Protein AF-A0A2V7SKL6-F1 (afdb_monomer_lite)

Foldseek 3Di:
DQDEPVCPQVVVVVVVVVVAAEEEDAYPDDYDDDPSHHYHYDDVVVVVVVVVCCVVPDD

Sequence (59 aa):
IAIPAEGAQDVLDRIVRTGIKAVLNFAPIQLNAPPDVTVRAVNMAMELEGLSFALTNRE

pLDDT: mean 94.31, std 7.4, range [54.25, 98.56]

Radius of gyration: 14.88 Å; chains: 1; bounding box: 48×14×23 Å

Secondary structure (DSSP, 8-state):
--S-STTHHHHHHHHHHTT--EEEE-SSSPPP--TTSEEEE--HHHHHHHHHHHHHT--

Structure (mmCIF, N/CA/C/O backbone):
data_AF-A0A2V7SKL6-F1
#
_entry.id   AF-A0A2V7SKL6-F1
#
loop_
_atom_site.group_PDB
_atom_site.id
_atom_site.type_symbol
_atom_site.label_atom_id
_atom_site.label_alt_id
_atom_site.label_comp_id
_atom_site.label_asym_id
_atom_site.label_entity_id
_atom_site.label_seq_id
_atom_site.pdbx_PDB_ins_code
_atom_site.Cartn_x
_atom_site.Cartn_y
_atom_site.Cartn_z
_atom_site.occupancy
_atom_site.B_iso_or_equiv
_atom_site.auth_seq_id
_atom_site.auth_comp_id
_atom_site.auth_asym_id
_atom_site.auth_atom_id
_atom_site.pdbx_PDB_model_num
ATOM 1 N N . ILE A 1 1 ? -1.619 -4.051 -2.374 1.00 96.81 1 ILE A N 1
ATOM 2 C CA . ILE A 1 1 ? -2.488 -3.910 -3.565 1.00 96.81 1 ILE A CA 1
ATOM 3 C C . ILE A 1 1 ? -1.584 -3.869 -4.783 1.00 96.81 1 ILE A C 1
ATOM 5 O O . ILE A 1 1 ? -0.735 -2.996 -4.834 1.00 96.81 1 ILE A O 1
ATOM 9 N N . ALA A 1 2 ? -1.698 -4.841 -5.688 1.00 97.12 2 ALA A N 1
ATOM 10 C CA . ALA A 1 2 ? -0.820 -5.010 -6.853 1.00 97.12 2 ALA A CA 1
ATOM 11 C C . ALA A 1 2 ? -1.653 -5.347 -8.101 1.00 97.12 2 ALA A C 1
ATOM 13 O O . ALA A 1 2 ? -1.456 -6.368 -8.750 1.00 97.12 2 ALA A O 1
ATOM 14 N N . ILE A 1 3 ? -2.663 -4.520 -8.357 1.00 97.25 3 ILE A N 1
ATOM 15 C CA . ILE A 1 3 ? -3.577 -4.635 -9.498 1.00 97.25 3 ILE A CA 1
ATOM 16 C C . ILE A 1 3 ? -3.448 -3.375 -10.372 1.00 97.25 3 ILE A C 1
ATOM 18 O O . ILE A 1 3 ? -2.792 -2.420 -9.936 1.00 97.25 3 ILE A O 1
ATOM 22 N N . PRO A 1 4 ? -4.040 -3.339 -11.582 1.00 97.00 4 PRO A N 1
ATOM 23 C CA . PRO A 1 4 ? -4.141 -2.107 -12.359 1.00 97.00 4 PRO A CA 1
ATOM 24 C C . PRO A 1 4 ? -4.768 -0.961 -11.554 1.00 97.00 4 PRO A C 1
ATOM 26 O O . PRO A 1 4 ? -5.428 -1.185 -10.542 1.00 97.00 4 PRO A O 1
ATOM 29 N N . ALA A 1 5 ? -4.564 0.280 -12.006 1.00 96.94 5 ALA A N 1
ATOM 30 C CA . ALA A 1 5 ? -5.138 1.453 -11.339 1.00 96.94 5 ALA A CA 1
ATOM 31 C C . ALA A 1 5 ? -6.669 1.359 -11.229 1.00 96.94 5 ALA A C 1
ATOM 33 O O . ALA A 1 5 ? -7.249 1.747 -10.214 1.00 96.94 5 ALA A O 1
ATOM 34 N N . GLU A 1 6 ? -7.306 0.798 -12.258 1.00 98.12 6 GLU A N 1
ATOM 35 C CA . GLU A 1 6 ? -8.733 0.508 -12.266 1.00 98.12 6 GLU A CA 1
ATOM 36 C C . GLU A 1 6 ? -9.087 -0.496 -11.155 1.00 98.12 6 GLU A C 1
ATOM 38 O O . GLU A 1 6 ? -8.556 -1.605 -11.092 1.00 98.12 6 GLU A O 1
ATOM 43 N N . GLY A 1 7 ? -9.961 -0.077 -10.237 1.00 97.44 7 GLY A N 1
ATOM 44 C CA . GLY A 1 7 ? -10.399 -0.880 -9.091 1.00 97.44 7 GLY A CA 1
ATOM 45 C C . GLY A 1 7 ? -9.443 -0.905 -7.889 1.00 97.44 7 GLY A C 1
ATOM 46 O O . GLY A 1 7 ? -9.778 -1.495 -6.861 1.00 97.44 7 GLY A O 1
ATOM 47 N N . ALA A 1 8 ? -8.273 -0.255 -7.952 1.00 98.38 8 ALA A N 1
ATOM 48 C CA . ALA A 1 8 ? -7.325 -0.231 -6.831 1.00 98.38 8 ALA A CA 1
ATOM 49 C C . ALA A 1 8 ? -7.908 0.432 -5.567 1.00 98.38 8 ALA A C 1
ATOM 51 O O . ALA A 1 8 ? -7.677 -0.058 -4.457 1.00 98.38 8 ALA A O 1
ATOM 52 N N . GLN A 1 9 ? -8.708 1.491 -5.733 1.00 98.50 9 GLN A N 1
ATOM 53 C CA . GLN A 1 9 ? -9.405 2.150 -4.625 1.00 98.50 9 GLN A CA 1
ATOM 54 C C . GLN A 1 9 ? -10.493 1.251 -4.023 1.00 98.50 9 GLN A C 1
ATOM 56 O O . GLN A 1 9 ? -10.517 1.068 -2.811 1.00 98.50 9 GLN A O 1
ATOM 61 N N . ASP A 1 10 ? -11.311 0.595 -4.848 1.00 98.56 10 ASP A N 1
ATOM 62 C CA . ASP A 1 10 ? -12.370 -0.302 -4.361 1.00 98.56 10 ASP A CA 1
ATOM 63 C C . ASP A 1 10 ? -11.800 -1.467 -3.540 1.00 98.56 10 ASP A C 1
ATOM 65 O O . ASP A 1 10 ? -12.376 -1.903 -2.536 1.00 98.56 10 ASP A O 1
ATOM 69 N N . VAL A 1 11 ? -10.637 -1.984 -3.949 1.00 98.38 11 VAL A N 1
ATOM 70 C CA . VAL A 1 11 ? -9.912 -3.009 -3.192 1.00 98.38 11 VAL A CA 1
ATOM 71 C C . VAL A 1 11 ? -9.40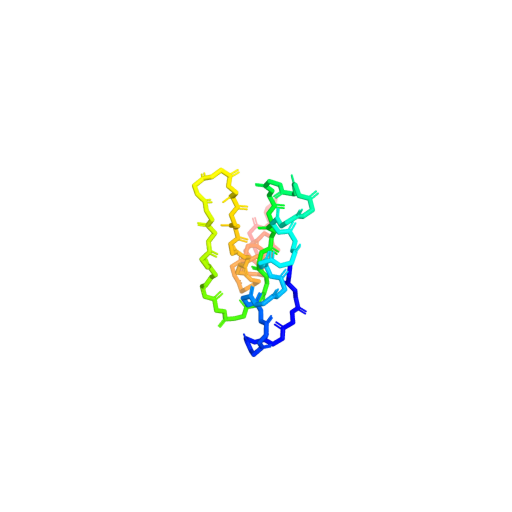5 -2.456 -1.862 1.00 98.38 11 VAL A C 1
ATOM 73 O O . VAL A 1 11 ? -9.548 -3.142 -0.847 1.00 98.38 11 VAL A O 1
ATOM 76 N N . LEU A 1 12 ? -8.853 -1.239 -1.833 1.00 98.50 12 LEU A N 1
ATOM 77 C CA . LEU A 1 12 ? -8.447 -0.599 -0.581 1.00 98.50 12 LEU A CA 1
ATOM 78 C C . LEU A 1 12 ? -9.640 -0.432 0.362 1.00 98.50 12 LEU A C 1
ATOM 80 O O . LEU A 1 12 ? -9.554 -0.842 1.517 1.00 98.50 12 LEU A O 1
ATOM 84 N N . ASP A 1 13 ? -10.769 0.064 -0.132 1.00 98.19 13 ASP A N 1
ATOM 85 C CA . ASP A 1 13 ? -11.969 0.278 0.676 1.00 98.19 13 ASP A CA 1
ATOM 86 C C . ASP A 1 13 ? -12.479 -1.035 1.282 1.00 98.1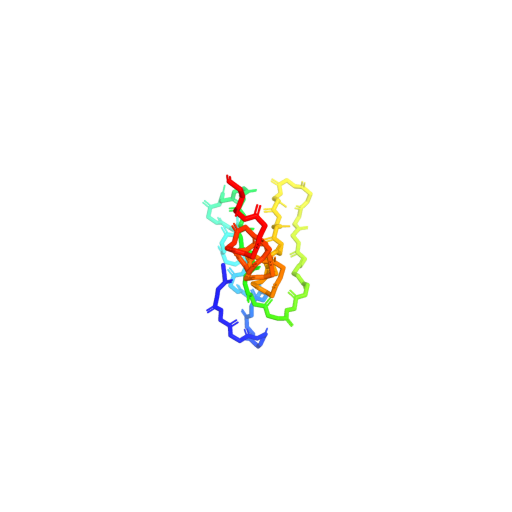9 13 ASP A C 1
ATOM 88 O O . ASP A 1 13 ? -12.933 -1.074 2.428 1.00 98.19 13 ASP A O 1
ATOM 92 N N . ARG A 1 14 ? -12.391 -2.143 0.535 1.00 98.19 14 ARG A N 1
ATOM 93 C CA . ARG A 1 14 ? -12.714 -3.488 1.039 1.00 98.19 14 ARG A CA 1
ATOM 94 C C . ARG A 1 14 ? -11.757 -3.935 2.139 1.00 98.19 14 ARG A C 1
ATOM 96 O O . ARG A 1 14 ? -12.223 -4.466 3.141 1.00 98.19 14 ARG A O 1
ATOM 103 N N . ILE A 1 15 ? -10.457 -3.711 1.960 1.00 97.44 15 ILE A N 1
ATOM 104 C CA . ILE A 1 15 ? -9.403 -4.048 2.92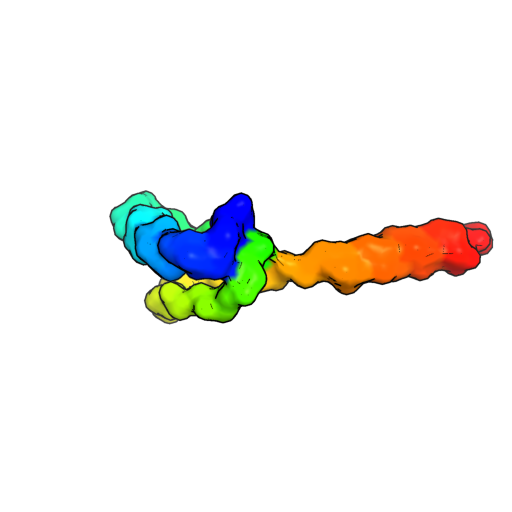8 1.00 97.44 15 ILE A CA 1
ATOM 105 C C . ILE A 1 15 ? -9.570 -3.249 4.228 1.00 97.44 15 ILE A C 1
ATOM 107 O O . ILE A 1 15 ? -9.489 -3.811 5.317 1.00 97.44 15 ILE A O 1
ATOM 111 N N . VAL A 1 16 ? -9.864 -1.950 4.135 1.00 97.44 16 VAL A N 1
ATOM 112 C CA . VAL A 1 16 ? -10.085 -1.079 5.302 1.00 97.44 16 VAL A CA 1
ATOM 113 C C . VAL A 1 16 ? -11.230 -1.607 6.172 1.00 97.44 16 VAL A C 1
ATOM 115 O O . VAL A 1 16 ? -11.108 -1.662 7.397 1.00 97.44 16 VAL A O 1
ATOM 118 N N . ARG A 1 17 ? -12.321 -2.086 5.555 1.00 97.56 17 ARG A N 1
ATOM 119 C CA . ARG A 1 17 ? -13.478 -2.649 6.278 1.00 97.56 17 ARG A CA 1
ATOM 120 C C . ARG A 1 17 ? -13.168 -3.922 7.062 1.00 97.56 17 ARG A C 1
ATOM 122 O O . ARG A 1 17 ? -13.917 -4.245 7.978 1.00 97.56 17 ARG A O 1
ATOM 129 N N . THR A 1 18 ? -12.087 -4.636 6.749 1.00 97.62 18 THR A N 1
ATOM 130 C CA . THR A 1 18 ? -11.676 -5.820 7.521 1.00 97.62 18 THR A CA 1
ATOM 131 C C . THR A 1 18 ? -10.803 -5.468 8.728 1.00 97.62 18 THR A C 1
ATOM 133 O O . THR A 1 18 ? -10.331 -6.369 9.414 1.00 97.62 18 THR A O 1
ATOM 136 N N . GLY A 1 19 ? -10.550 -4.179 8.983 1.00 96.69 19 GLY A N 1
ATOM 137 C CA . GLY A 1 19 ? -9.738 -3.706 10.106 1.00 96.69 19 GLY A CA 1
ATOM 138 C C . GLY A 1 19 ? -8.230 -3.674 9.842 1.00 96.69 19 GLY A C 1
ATOM 139 O O . GLY A 1 19 ? -7.469 -3.384 10.764 1.00 96.69 19 GLY A O 1
ATOM 140 N N . ILE A 1 20 ? -7.779 -3.935 8.608 1.00 97.81 20 ILE A N 1
ATOM 141 C CA . ILE A 1 20 ? -6.362 -3.823 8.231 1.00 97.81 20 ILE A CA 1
ATOM 142 C C . ILE A 1 20 ? -5.918 -2.358 8.335 1.00 97.81 20 ILE A C 1
ATOM 144 O O . ILE A 1 20 ? -6.584 -1.461 7.825 1.00 97.81 20 ILE A O 1
ATOM 148 N N . LYS A 1 21 ? -4.774 -2.125 8.991 1.00 97.75 21 LYS A N 1
ATOM 149 C CA . LYS A 1 21 ? -4.252 -0.778 9.291 1.00 97.75 21 LYS A CA 1
ATOM 150 C C . LYS A 1 21 ? -3.064 -0.344 8.439 1.00 97.75 21 LYS A C 1
ATOM 152 O O . LYS A 1 21 ? -2.697 0.825 8.467 1.00 97.75 21 LYS A O 1
ATOM 157 N N . ALA A 1 22 ? -2.463 -1.257 7.680 1.00 98.06 22 ALA A N 1
ATOM 158 C CA . ALA A 1 22 ? -1.327 -0.949 6.821 1.00 98.06 22 ALA A CA 1
ATOM 159 C C . ALA A 1 22 ? -1.420 -1.698 5.489 1.00 98.06 22 ALA A C 1
ATOM 161 O O . ALA A 1 22 ? -1.671 -2.903 5.465 1.00 98.06 22 ALA A O 1
ATOM 162 N N . VAL A 1 23 ? -1.200 -0.986 4.383 1.00 98.00 23 VAL A N 1
ATOM 163 C CA . VAL A 1 23 ? -1.256 -1.537 3.026 1.00 98.00 23 VAL A CA 1
ATOM 164 C C . VAL A 1 23 ? -0.064 -1.042 2.213 1.00 98.00 23 VAL A C 1
ATOM 166 O O . VAL A 1 23 ? 0.162 0.159 2.078 1.00 98.00 23 VAL A O 1
ATOM 169 N N . LEU A 1 24 ? 0.676 -1.972 1.610 1.00 97.75 24 LEU A N 1
ATOM 170 C CA . LEU A 1 24 ? 1.636 -1.641 0.557 1.00 97.75 24 LEU A CA 1
ATOM 171 C C . LEU A 1 24 ? 0.898 -1.512 -0.778 1.00 97.75 24 LEU A C 1
ATOM 173 O O . LEU A 1 24 ? 0.197 -2.438 -1.201 1.00 97.75 24 LEU A O 1
ATOM 177 N N . ASN A 1 25 ? 1.044 -0.369 -1.436 1.00 97.38 25 ASN A N 1
ATOM 178 C CA . ASN A 1 25 ? 0.439 -0.068 -2.723 1.00 97.38 25 ASN A CA 1
ATOM 179 C C . ASN A 1 25 ? 1.482 -0.154 -3.843 1.00 97.38 25 ASN A C 1
ATOM 181 O O . ASN A 1 25 ? 2.387 0.664 -3.919 1.00 97.38 25 ASN A O 1
ATOM 185 N N . PHE A 1 26 ? 1.321 -1.139 -4.715 1.00 96.81 26 PHE A N 1
ATOM 186 C CA . PHE A 1 26 ? 2.087 -1.319 -5.946 1.00 96.81 26 PHE A CA 1
ATOM 187 C C . PHE A 1 26 ? 1.270 -0.911 -7.182 1.00 96.81 26 PHE A C 1
ATOM 189 O O . PHE A 1 26 ? 1.785 -0.971 -8.295 1.00 96.81 26 PHE A O 1
ATOM 196 N N . ALA A 1 27 ? -0.005 -0.537 -7.015 1.00 96.44 27 ALA A N 1
ATOM 197 C CA . ALA A 1 27 ? -0.813 -0.040 -8.120 1.00 96.44 27 ALA A CA 1
ATOM 198 C C . ALA A 1 27 ? -0.310 1.353 -8.549 1.00 96.44 27 ALA A C 1
ATOM 200 O O . ALA A 1 27 ? 0.092 2.145 -7.689 1.00 96.44 27 ALA A O 1
ATOM 201 N N . PRO A 1 28 ? -0.357 1.692 -9.851 1.00 94.38 28 PRO A N 1
ATOM 202 C CA . PRO A 1 28 ? 0.186 2.941 -10.387 1.00 94.38 28 PRO A CA 1
ATOM 203 C C . PRO A 1 28 ? -0.777 4.125 -10.182 1.00 94.38 28 PRO A C 1
ATOM 205 O O . PRO A 1 28 ? -1.088 4.865 -11.111 1.00 94.38 28 PRO A O 1
ATOM 208 N N . ILE A 1 29 ? -1.297 4.280 -8.965 1.00 95.88 29 ILE A N 1
ATOM 209 C CA . ILE A 1 29 ? -2.217 5.349 -8.576 1.00 95.88 29 ILE A CA 1
ATOM 210 C C . ILE A 1 29 ? -2.055 5.656 -7.088 1.00 95.88 29 ILE A C 1
ATOM 212 O O . ILE A 1 29 ? -1.751 4.770 -6.285 1.00 95.88 29 ILE A O 1
ATOM 216 N N . GLN A 1 30 ? -2.266 6.912 -6.708 1.00 96.31 30 GLN A N 1
ATOM 217 C CA . GLN A 1 30 ? -2.368 7.293 -5.306 1.00 96.31 30 GLN A CA 1
ATOM 218 C C . GLN A 1 30 ? -3.723 6.849 -4.750 1.00 96.31 30 GLN A C 1
ATOM 220 O O . GLN A 1 30 ? -4.765 7.151 -5.326 1.00 96.31 30 GLN A O 1
ATOM 225 N N . LEU A 1 31 ? -3.702 6.130 -3.631 1.00 97.62 31 LEU A N 1
ATOM 226 C CA . LEU A 1 31 ? -4.913 5.647 -2.980 1.00 97.62 31 LEU A CA 1
ATOM 227 C C . LEU A 1 31 ? -5.244 6.499 -1.760 1.00 97.62 31 LEU A C 1
ATOM 229 O O . LEU A 1 31 ? -4.346 6.914 -1.025 1.00 97.62 31 LEU A O 1
ATOM 233 N N . ASN A 1 32 ? -6.536 6.708 -1.533 1.00 97.75 32 ASN A N 1
ATOM 234 C CA . ASN A 1 32 ? -7.038 7.458 -0.393 1.00 97.75 32 ASN A CA 1
ATOM 235 C C . ASN A 1 32 ? -7.436 6.492 0.718 1.00 97.75 32 ASN A C 1
ATOM 237 O O . ASN A 1 32 ? -8.256 5.599 0.510 1.00 97.75 32 ASN A O 1
ATOM 241 N N . ALA A 1 33 ? -6.861 6.683 1.899 1.00 97.31 33 ALA A N 1
ATOM 242 C CA . ALA A 1 33 ? -7.176 5.915 3.093 1.00 97.31 33 ALA A CA 1
ATOM 243 C C . ALA A 1 33 ? -7.685 6.840 4.204 1.00 97.31 33 ALA A C 1
ATOM 245 O O . ALA A 1 33 ? -7.311 8.017 4.238 1.00 97.31 33 ALA A O 1
ATOM 246 N N . PRO A 1 34 ? -8.521 6.332 5.125 1.00 97.31 34 PRO A N 1
ATOM 247 C CA . PRO A 1 34 ? -8.849 7.065 6.338 1.00 97.31 34 PRO A CA 1
ATOM 248 C C . PRO A 1 34 ? -7.595 7.275 7.213 1.00 97.31 34 PRO A C 1
ATOM 250 O O . PRO A 1 34 ? -6.619 6.534 7.075 1.00 97.31 34 PRO A O 1
ATOM 253 N N . PRO A 1 35 ? -7.609 8.254 8.138 1.00 96.81 35 PRO A N 1
ATOM 254 C CA . PRO A 1 35 ? -6.422 8.649 8.906 1.00 96.81 35 PRO A CA 1
ATOM 255 C C . PRO A 1 35 ? -5.781 7.534 9.744 1.00 96.81 35 PRO A C 1
ATOM 257 O O . PRO A 1 35 ? -4.598 7.604 10.062 1.00 96.81 35 PRO A O 1
ATOM 260 N N . ASP A 1 36 ? -6.553 6.515 10.124 1.00 97.00 36 ASP A N 1
ATOM 261 C CA . ASP A 1 36 ? -6.101 5.380 10.927 1.00 97.00 36 ASP A CA 1
ATOM 262 C C . ASP A 1 36 ? -5.494 4.237 10.092 1.00 97.00 36 ASP A C 1
ATOM 264 O O . ASP A 1 36 ? -5.084 3.219 10.654 1.00 97.00 36 ASP A O 1
ATOM 268 N N . VAL A 1 37 ? -5.425 4.385 8.763 1.00 98.25 37 VAL A N 1
ATOM 269 C CA . VAL A 1 37 ? -4.861 3.392 7.844 1.00 98.25 37 VAL A CA 1
ATOM 270 C C . VAL A 1 37 ? -3.687 3.988 7.075 1.00 98.25 37 VAL A C 1
ATOM 272 O O . VAL A 1 37 ? -3.811 4.955 6.329 1.00 98.25 37 VAL A O 1
ATOM 275 N N . THR A 1 38 ? 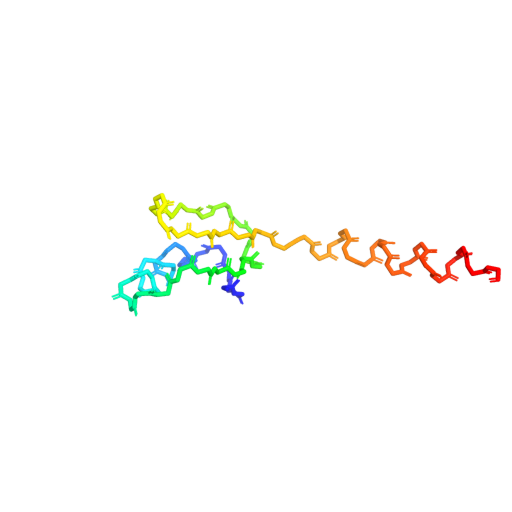-2.524 3.360 7.214 1.00 98.31 38 THR A N 1
ATOM 276 C CA . THR A 1 38 ? -1.311 3.749 6.494 1.00 98.31 38 THR A CA 1
ATOM 277 C C . THR A 1 38 ? -1.251 3.054 5.138 1.00 98.31 38 THR A C 1
ATOM 279 O O . THR A 1 38 ? -1.219 1.825 5.059 1.00 98.31 38 THR A O 1
ATOM 282 N N . VAL A 1 39 ? -1.158 3.830 4.060 1.00 98.00 39 VAL A N 1
ATOM 283 C CA . VAL A 1 39 ? -0.894 3.306 2.715 1.00 98.00 39 VAL A CA 1
ATOM 284 C C . VAL A 1 39 ? 0.471 3.786 2.256 1.00 98.00 39 VAL A C 1
ATOM 286 O O . VAL A 1 39 ? 0.716 4.986 2.169 1.00 98.00 39 VAL A O 1
ATOM 289 N N . ARG A 1 40 ? 1.365 2.849 1.942 1.00 97.31 40 ARG A N 1
ATOM 290 C CA . ARG A 1 40 ? 2.701 3.163 1.427 1.00 97.31 40 ARG A CA 1
ATOM 291 C C . ARG A 1 40 ? 2.803 2.735 -0.025 1.00 97.31 40 ARG A C 1
ATOM 293 O O . ARG A 1 40 ? 2.734 1.544 -0.318 1.00 97.31 40 ARG A O 1
ATOM 300 N N . ALA A 1 41 ? 2.985 3.701 -0.919 1.00 95.50 41 ALA A N 1
ATOM 301 C CA . ALA A 1 41 ? 3.304 3.419 -2.311 1.00 95.50 41 ALA A CA 1
ATOM 302 C C . ALA A 1 41 ? 4.715 2.824 -2.422 1.00 95.50 41 ALA A C 1
ATOM 304 O O . ALA A 1 41 ? 5.656 3.328 -1.807 1.00 95.50 41 ALA A O 1
ATOM 305 N N . VAL A 1 42 ? 4.851 1.752 -3.196 1.00 95.00 42 VAL A N 1
ATOM 306 C CA . VAL A 1 42 ? 6.132 1.125 -3.517 1.00 95.00 42 VAL A CA 1
ATOM 307 C C . VAL A 1 42 ? 6.526 1.545 -4.923 1.00 95.00 42 VAL A C 1
ATOM 309 O O . VAL A 1 42 ? 5.803 1.288 -5.883 1.00 95.00 42 VAL A O 1
ATOM 312 N N . ASN A 1 43 ? 7.686 2.186 -5.041 1.00 89.75 43 ASN A N 1
ATOM 313 C CA . ASN A 1 43 ? 8.265 2.540 -6.327 1.00 89.75 43 ASN A CA 1
ATOM 314 C C . ASN A 1 43 ? 9.341 1.516 -6.694 1.00 89.75 43 ASN A C 1
ATOM 316 O O . ASN A 1 43 ? 10.485 1.618 -6.261 1.00 89.75 43 ASN A O 1
ATOM 320 N N . MET A 1 44 ? 8.965 0.545 -7.524 1.00 87.25 44 MET A N 1
ATOM 321 C CA . MET A 1 44 ? 9.871 -0.524 -7.952 1.00 87.25 44 MET A CA 1
ATOM 322 C C . MET A 1 44 ? 11.085 -0.002 -8.729 1.00 87.25 44 MET A C 1
ATOM 324 O O . MET A 1 44 ? 12.138 -0.628 -8.680 1.00 87.25 44 MET A O 1
ATOM 328 N N . ALA A 1 45 ? 10.971 1.140 -9.418 1.00 88.69 45 ALA A N 1
ATOM 329 C CA . ALA A 1 45 ? 12.102 1.717 -10.140 1.00 88.69 45 ALA A CA 1
ATOM 330 C C . ALA A 1 45 ? 13.209 2.158 -9.173 1.00 88.69 45 ALA A C 1
ATOM 332 O O . ALA A 1 45 ? 14.368 1.838 -9.409 1.00 88.69 45 ALA A O 1
ATOM 333 N N . MET A 1 46 ? 12.847 2.795 -8.052 1.00 90.38 46 MET A N 1
ATOM 334 C CA . 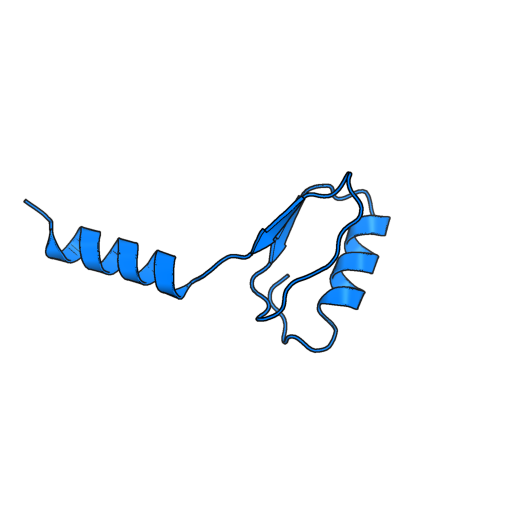MET A 1 46 ? 13.817 3.170 -7.014 1.00 90.38 46 MET A CA 1
ATOM 335 C C . MET A 1 46 ? 14.455 1.945 -6.346 1.00 90.38 46 MET A C 1
ATOM 337 O O . MET A 1 46 ? 15.651 1.948 -6.077 1.00 90.38 46 MET A O 1
ATOM 341 N N . GLU A 1 47 ? 13.686 0.879 -6.101 1.00 89.38 47 GLU A N 1
ATOM 342 C CA . GLU A 1 47 ? 14.233 -0.358 -5.521 1.00 89.38 47 GLU A CA 1
ATOM 343 C C . GLU A 1 47 ? 15.253 -1.017 -6.469 1.00 89.38 47 GLU A C 1
ATOM 345 O O . GLU A 1 47 ? 16.331 -1.435 -6.046 1.00 89.38 47 GLU A O 1
ATOM 350 N N . LEU A 1 48 ? 14.952 -1.062 -7.772 1.00 92.94 48 LEU A N 1
ATOM 351 C CA . LEU A 1 48 ? 15.873 -1.578 -8.789 1.00 92.94 48 LEU A CA 1
ATOM 352 C C . LEU A 1 48 ? 17.099 -0.677 -8.978 1.00 92.94 48 LEU A C 1
ATOM 354 O O . LEU A 1 48 ? 18.204 -1.190 -9.146 1.00 92.94 48 LEU A O 1
ATOM 358 N N . GLU A 1 49 ? 16.930 0.644 -8.924 1.00 92.81 49 GLU A N 1
ATOM 359 C CA . GLU A 1 49 ? 18.038 1.603 -8.951 1.00 92.81 49 GLU A CA 1
ATOM 360 C C . GLU A 1 49 ? 18.981 1.384 -7.763 1.00 92.81 49 GLU A C 1
ATOM 362 O O . GLU A 1 49 ? 20.193 1.284 -7.952 1.00 92.81 49 GLU A O 1
ATOM 367 N N . GLY A 1 50 ? 18.434 1.202 -6.556 1.00 91.62 50 GLY A N 1
ATOM 368 C CA . GLY A 1 50 ? 19.211 0.870 -5.363 1.00 91.62 50 GLY A CA 1
ATOM 369 C C . GLY A 1 50 ? 20.001 -0.431 -5.517 1.00 91.62 50 GLY A C 1
ATOM 370 O O . GLY A 1 50 ? 21.182 -0.485 -5.168 1.00 91.62 50 GLY A O 1
ATOM 371 N N . LEU A 1 51 ? 19.391 -1.467 -6.104 1.00 91.69 51 LEU A N 1
ATOM 372 C CA . LEU A 1 51 ? 20.088 -2.717 -6.425 1.00 91.69 51 LEU A CA 1
ATOM 373 C C . LEU A 1 51 ? 21.195 -2.512 -7.469 1.00 91.69 51 LEU A C 1
ATOM 375 O O . LEU A 1 51 ? 22.293 -3.044 -7.307 1.00 91.69 51 LEU A O 1
ATOM 379 N N . SER A 1 52 ? 20.935 -1.726 -8.515 1.00 93.06 52 SER A N 1
ATOM 380 C CA . SER A 1 52 ? 21.923 -1.397 -9.548 1.00 93.06 52 SER A CA 1
ATOM 381 C C . SER A 1 52 ? 23.121 -0.651 -8.960 1.00 93.06 52 SER A C 1
ATOM 383 O O . SER A 1 52 ? 24.269 -0.994 -9.252 1.00 93.06 52 SER A O 1
ATOM 385 N N . PHE A 1 53 ? 22.870 0.333 -8.095 1.00 92.56 53 PHE A N 1
ATOM 386 C CA . PHE A 1 53 ? 23.911 1.058 -7.375 1.00 92.56 53 PHE A CA 1
ATOM 387 C C . PHE A 1 53 ? 24.720 0.119 -6.476 1.00 92.56 53 PHE A C 1
ATOM 389 O O . PHE A 1 53 ? 25.942 0.100 -6.556 1.00 92.56 53 PHE A O 1
ATOM 396 N N . ALA A 1 54 ? 24.060 -0.731 -5.685 1.00 90.56 54 ALA A N 1
ATOM 397 C CA . ALA A 1 54 ? 24.737 -1.688 -4.809 1.00 90.56 54 ALA A CA 1
ATOM 398 C C . ALA A 1 54 ? 25.614 -2.702 -5.570 1.00 90.56 54 ALA A C 1
ATOM 400 O O . ALA A 1 54 ? 26.626 -3.161 -5.043 1.00 90.56 54 ALA A O 1
ATOM 401 N N . LEU A 1 55 ? 25.242 -3.071 -6.800 1.00 91.44 55 LEU A N 1
ATOM 402 C CA . LEU A 1 55 ? 26.060 -3.927 -7.664 1.00 91.44 55 LEU A CA 1
ATOM 403 C C . LEU A 1 55 ? 27.244 -3.177 -8.285 1.00 91.44 55 LEU A C 1
ATOM 405 O O . LEU A 1 55 ? 28.318 -3.758 -8.411 1.00 91.44 55 LEU A O 1
ATOM 409 N N . THR A 1 56 ? 27.051 -1.912 -8.662 1.00 89.50 56 THR A N 1
ATOM 410 C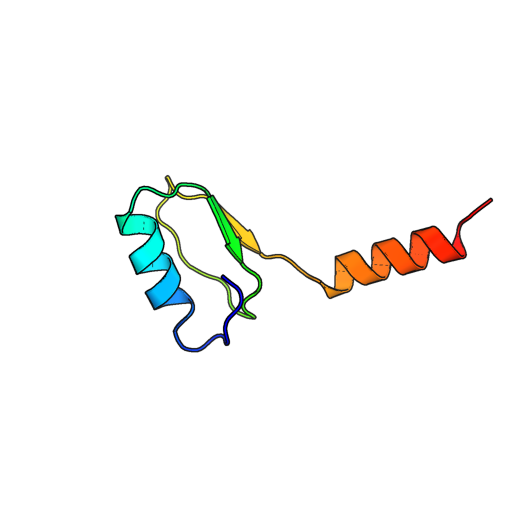 CA . THR A 1 56 ? 28.070 -1.085 -9.334 1.00 89.50 56 THR A CA 1
ATOM 411 C C . THR A 1 56 ? 29.115 -0.545 -8.355 1.00 89.50 56 THR A C 1
ATOM 413 O O . THR A 1 56 ? 30.288 -0.454 -8.695 1.00 89.50 56 THR A O 1
ATOM 416 N N . ASN A 1 57 ? 28.702 -0.228 -7.126 1.00 85.06 57 ASN A N 1
ATOM 417 C CA . ASN A 1 57 ? 29.527 0.389 -6.085 1.00 85.06 57 ASN A CA 1
ATOM 418 C C . ASN A 1 57 ? 30.030 -0.623 -5.044 1.00 85.06 57 ASN A C 1
ATOM 420 O O . ASN A 1 57 ? 30.315 -0.258 -3.904 1.00 85.06 57 ASN A O 1
ATOM 424 N N . ARG A 1 58 ? 30.119 -1.902 -5.420 1.00 64.25 58 ARG A N 1
ATOM 425 C CA . ARG A 1 58 ? 30.823 -2.910 -4.626 1.00 64.25 58 ARG A CA 1
ATOM 426 C C . ARG A 1 58 ? 32.329 -2.631 -4.685 1.00 64.25 58 ARG A C 1
ATOM 428 O O . ARG A 1 58 ? 32.949 -2.904 -5.709 1.00 64.25 58 ARG A O 1
ATOM 435 N N . GLU A 1 59 ? 32.888 -2.127 -3.587 1.00 54.25 59 GLU A N 1
ATOM 436 C CA . GLU A 1 59 ? 34.273 -2.424 -3.187 1.00 54.25 59 GLU A CA 1
ATOM 437 C C . GLU A 1 59 ? 34.280 -3.608 -2.215 1.00 54.25 59 GLU A C 1
ATOM 439 O O . GLU A 1 59 ? 33.399 -3.647 -1.320 1.00 54.25 59 GLU A O 1
#